Protein AF-A0A356KIG5-F1 (afdb_monomer_lite)

Foldseek 3Di:
DVVQDLVPDFLCNVCVVVVHDSVVSCVVPVGSVSVVVVVVVVVVVVVVVVVVVVVVVVVVVVVVPPD

pLDDT: mean 89.15, std 14.33, range [38.88, 98.19]

Sequence (67 aa):
MAERGYERSSVAAVARAAGLSPGLVHYHFPAKRSILLRLIDYLADGLVERLEGRLAQLEAPGDRLAA

Radius of gyration: 19.33 Å; chains: 1; bounding box: 34×22×58 Å

Structure (mmCIF, N/CA/C/O backbone):
data_AF-A0A356KIG5-F1
#
_entry.id   AF-A0A356KIG5-F1
#
loop_
_atom_site.group_PDB
_atom_site.id
_atom_site.type_symbol
_atom_site.label_atom_id
_atom_site.label_alt_id
_atom_site.label_comp_id
_atom_site.label_asym_id
_atom_site.label_entity_id
_atom_site.label_seq_id
_atom_site.pdbx_PDB_ins_code
_atom_site.Cartn_x
_atom_site.Cartn_y
_atom_site.Cartn_z
_atom_site.occupancy
_atom_site.B_iso_or_equiv
_atom_site.auth_seq_id
_atom_site.auth_comp_id
_atom_site.auth_asym_id
_atom_site.auth_atom_id
_atom_site.pdbx_PDB_model_num
ATOM 1 N N . MET A 1 1 ? -10.008 0.521 -2.863 1.00 84.69 1 MET A N 1
ATOM 2 C CA . MET A 1 1 ? -9.852 1.989 -3.025 1.00 84.69 1 MET A CA 1
ATOM 3 C C . MET A 1 1 ? -10.325 2.470 -4.388 1.00 84.69 1 MET A C 1
ATOM 5 O O . MET A 1 1 ? -11.043 3.458 -4.414 1.00 84.69 1 MET A O 1
ATOM 9 N N . ALA A 1 2 ? -10.003 1.764 -5.477 1.00 87.25 2 ALA A N 1
ATOM 10 C CA . ALA A 1 2 ? -10.485 2.090 -6.824 1.00 87.25 2 ALA A CA 1
ATOM 11 C C . ALA A 1 2 ? -12.019 2.255 -6.911 1.00 87.25 2 ALA A C 1
ATOM 13 O O . ALA A 1 2 ? -12.497 3.245 -7.440 1.00 87.25 2 ALA A O 1
ATOM 14 N N . GLU A 1 3 ? -12.789 1.351 -6.297 1.00 88.62 3 GLU A N 1
ATOM 15 C CA . GLU A 1 3 ? -14.262 1.367 -6.381 1.00 88.62 3 GLU A CA 1
ATOM 16 C C . GLU A 1 3 ? -14.945 2.506 -5.608 1.00 88.62 3 GLU A C 1
ATOM 18 O O . GLU A 1 3 ? -16.009 2.980 -5.990 1.00 88.62 3 GLU A O 1
ATOM 23 N N . ARG A 1 4 ? -14.382 2.919 -4.465 1.00 86.56 4 ARG A N 1
ATOM 24 C CA . ARG A 1 4 ? -15.068 3.811 -3.506 1.00 86.56 4 ARG A CA 1
ATOM 25 C C . ARG A 1 4 ? -14.366 5.152 -3.319 1.00 86.56 4 ARG A C 1
ATOM 27 O O . ARG A 1 4 ? -14.928 6.021 -2.658 1.00 86.56 4 ARG A O 1
ATOM 34 N N . GLY A 1 5 ? -13.187 5.332 -3.908 1.00 92.19 5 GLY A N 1
ATOM 35 C CA . GLY A 1 5 ? -12.300 6.464 -3.665 1.00 92.19 5 GLY A CA 1
ATOM 36 C C . GLY A 1 5 ? -11.503 6.320 -2.365 1.00 92.19 5 GLY A C 1
ATOM 37 O O . GLY A 1 5 ? -11.852 5.541 -1.473 1.00 92.19 5 GLY A O 1
ATOM 38 N N . TYR A 1 6 ? -10.409 7.077 -2.258 1.00 93.56 6 TYR A N 1
ATOM 39 C CA . TYR A 1 6 ? -9.530 7.043 -1.088 1.00 93.56 6 TYR A CA 1
ATOM 40 C C . TYR A 1 6 ? -10.254 7.502 0.180 1.00 93.56 6 TYR A C 1
ATOM 42 O O . TYR A 1 6 ? -10.203 6.800 1.191 1.00 93.56 6 TYR A O 1
ATOM 50 N N . GLU A 1 7 ? -10.981 8.622 0.124 1.00 94.25 7 GLU A N 1
ATOM 51 C CA . GLU A 1 7 ? -11.627 9.205 1.305 1.00 94.25 7 GLU A CA 1
ATOM 52 C C . GLU A 1 7 ? -12.635 8.262 1.957 1.00 94.25 7 GLU A C 1
ATOM 54 O O . GLU A 1 7 ? -12.538 7.993 3.153 1.00 94.25 7 GLU A O 1
ATOM 59 N N . ARG A 1 8 ? -13.512 7.642 1.161 1.00 93.06 8 ARG A N 1
ATOM 60 C CA . ARG A 1 8 ? -14.527 6.699 1.660 1.00 93.06 8 ARG A CA 1
ATOM 61 C C . ARG A 1 8 ? -13.987 5.296 1.957 1.00 93.06 8 ARG A C 1
ATOM 63 O O . ARG A 1 8 ? -14.738 4.433 2.404 1.00 93.06 8 ARG A O 1
ATOM 70 N N . SER A 1 9 ? -12.708 5.037 1.693 1.00 94.19 9 SER A N 1
ATOM 71 C CA . SER A 1 9 ? -12.057 3.785 2.078 1.00 94.19 9 SER A CA 1
ATOM 72 C C . SER A 1 9 ? -11.563 3.861 3.525 1.00 94.19 9 SER A C 1
ATOM 74 O O . SER A 1 9 ? -11.249 4.934 4.038 1.00 94.19 9 SER A O 1
ATOM 76 N N . SER A 1 10 ? -11.423 2.707 4.173 1.00 94.50 10 SER A N 1
ATOM 77 C CA . SER A 1 10 ? -10.823 2.572 5.506 1.00 94.50 10 SER A CA 1
ATOM 78 C C . SER A 1 10 ? -9.903 1.354 5.565 1.00 94.50 10 SER A C 1
ATOM 80 O O . SER A 1 10 ? -10.014 0.459 4.726 1.00 94.50 10 SER A O 1
ATOM 82 N N . VAL A 1 11 ? -9.010 1.304 6.559 1.00 94.62 11 VAL A N 1
ATOM 83 C CA . VAL A 1 11 ? -8.138 0.136 6.796 1.00 94.62 11 VAL A CA 1
ATOM 84 C C . VAL A 1 11 ? -8.979 -1.122 7.023 1.00 94.62 11 VAL A C 1
ATOM 86 O O . VAL A 1 11 ? -8.727 -2.150 6.408 1.00 94.62 11 VAL A O 1
ATOM 89 N N . ALA A 1 12 ? -10.058 -1.020 7.803 1.00 94.12 12 ALA A N 1
ATOM 90 C CA . ALA A 1 12 ? -10.990 -2.124 8.024 1.00 94.12 12 ALA A CA 1
ATOM 91 C C . ALA A 1 12 ? -11.702 -2.582 6.736 1.00 94.12 12 ALA A C 1
ATOM 93 O O . ALA A 1 12 ? -11.901 -3.778 6.533 1.00 94.12 12 ALA A O 1
ATOM 94 N N . ALA A 1 13 ? -12.081 -1.655 5.847 1.00 94.44 13 ALA A N 1
ATOM 95 C CA . ALA A 1 13 ? -12.672 -2.018 4.559 1.00 94.44 13 ALA A CA 1
ATOM 96 C C . ALA A 1 13 ? -11.667 -2.748 3.656 1.00 94.44 13 ALA A C 1
ATOM 98 O O . ALA A 1 13 ? -12.045 -3.718 3.005 1.00 94.44 13 ALA A O 1
ATOM 99 N N . VAL A 1 14 ? -10.401 -2.317 3.658 1.00 94.12 14 VAL A N 1
ATOM 100 C CA . VAL A 1 14 ? -9.310 -3.001 2.948 1.00 94.12 14 VAL A CA 1
ATOM 101 C C . VAL A 1 14 ? -9.071 -4.394 3.535 1.00 94.12 14 VAL A C 1
ATOM 103 O O . VAL A 1 14 ? -9.023 -5.356 2.780 1.00 94.12 14 VAL A O 1
ATOM 106 N N . ALA A 1 15 ? -9.010 -4.522 4.863 1.00 95.69 15 ALA A N 1
ATOM 107 C CA . ALA A 1 15 ? -8.835 -5.805 5.541 1.00 95.69 15 ALA A CA 1
ATOM 108 C C . ALA A 1 15 ? -9.944 -6.802 5.177 1.00 95.69 15 ALA A C 1
ATOM 110 O O . ALA A 1 15 ? -9.650 -7.918 4.762 1.00 95.69 15 ALA A O 1
ATOM 111 N N . ARG A 1 16 ? -11.213 -6.370 5.224 1.00 95.50 16 ARG A N 1
ATOM 112 C CA . ARG A 1 16 ? -12.351 -7.206 4.806 1.00 95.50 16 ARG A CA 1
ATOM 113 C C . ARG A 1 16 ? -12.253 -7.646 3.350 1.00 95.50 16 ARG A C 1
ATOM 115 O O . ARG A 1 16 ? -12.474 -8.815 3.071 1.00 95.50 16 ARG A O 1
ATOM 122 N N . ALA A 1 17 ? -11.920 -6.729 2.441 1.00 94.56 17 ALA A N 1
ATOM 123 C CA . ALA A 1 17 ? -11.764 -7.060 1.026 1.00 94.56 17 ALA A CA 1
ATOM 124 C C . ALA A 1 17 ? -10.610 -8.050 0.781 1.00 94.56 17 ALA A C 1
ATOM 126 O O . ALA A 1 17 ? -10.691 -8.858 -0.135 1.00 94.56 17 ALA A O 1
ATOM 127 N N . ALA A 1 18 ? -9.568 -8.008 1.615 1.00 95.12 18 ALA A N 1
ATOM 128 C CA . ALA A 1 18 ? -8.432 -8.923 1.559 1.00 95.12 18 ALA A CA 1
ATOM 129 C C . ALA A 1 18 ? -8.649 -10.242 2.330 1.00 95.12 18 ALA A C 1
ATOM 131 O O . ALA A 1 18 ? -7.756 -11.083 2.339 1.00 95.12 18 ALA A O 1
ATOM 132 N N . GLY A 1 19 ? -9.787 -10.426 3.014 1.00 97.50 19 GLY A N 1
ATOM 133 C CA . GLY A 1 19 ? -10.016 -11.591 3.877 1.00 97.50 19 GLY A CA 1
ATOM 134 C C . GLY A 1 19 ? -9.119 -11.632 5.124 1.00 97.50 19 GLY A C 1
ATOM 135 O O . GLY A 1 19 ? -8.882 -12.702 5.677 1.00 97.50 19 GLY A O 1
ATOM 136 N N . LEU A 1 20 ? -8.607 -10.481 5.567 1.00 97.00 20 LEU A N 1
ATOM 137 C CA . LEU A 1 20 ? -7.689 -10.353 6.700 1.00 97.00 20 LEU A CA 1
ATOM 138 C C . LEU A 1 20 ? -8.371 -9.720 7.915 1.00 97.00 20 LEU A C 1
ATOM 140 O O . LEU A 1 20 ? -9.341 -8.964 7.802 1.00 97.00 20 LEU A O 1
ATOM 144 N N . SER A 1 21 ? -7.808 -9.964 9.099 1.00 96.62 21 SER A N 1
ATOM 145 C CA . SER A 1 21 ? -8.214 -9.234 10.298 1.00 96.62 21 SER A CA 1
ATOM 146 C C . SER A 1 21 ? -7.729 -7.773 10.230 1.00 96.62 21 SER A C 1
ATOM 148 O O . SER A 1 21 ? -6.618 -7.509 9.757 1.00 96.62 21 SER A O 1
ATOM 150 N N . PRO A 1 22 ? -8.507 -6.795 10.736 1.00 94.12 22 PRO A N 1
ATOM 151 C CA . PRO A 1 22 ? -8.061 -5.402 10.794 1.00 94.12 22 PRO A CA 1
ATOM 152 C C . PRO A 1 22 ? -6.762 -5.213 11.587 1.00 94.12 22 PRO A C 1
ATOM 154 O O . PRO A 1 22 ? -5.953 -4.368 11.219 1.00 94.12 22 PRO A O 1
ATOM 157 N N . GLY A 1 23 ? -6.547 -6.014 12.639 1.00 95.50 23 GLY A N 1
ATOM 158 C CA . GLY A 1 23 ? -5.330 -5.975 13.454 1.00 95.50 23 GLY A CA 1
ATOM 159 C C . GLY A 1 23 ? -4.076 -6.355 12.667 1.00 95.50 23 GLY A C 1
ATOM 160 O O . GLY A 1 23 ? -3.067 -5.664 12.767 1.00 95.50 23 GLY A O 1
ATOM 161 N N . LEU A 1 24 ? -4.158 -7.386 11.818 1.00 96.75 24 LEU A N 1
ATOM 162 C CA . LEU A 1 24 ? -3.044 -7.784 10.954 1.00 96.75 24 LEU A CA 1
ATOM 163 C C . LEU A 1 24 ? -2.706 -6.694 9.930 1.00 96.75 24 LEU A C 1
ATOM 165 O O . LEU A 1 24 ? -1.540 -6.381 9.715 1.00 96.75 24 LEU A O 1
ATOM 169 N N . VAL A 1 25 ? -3.717 -6.066 9.325 1.00 96.50 25 VAL A N 1
ATOM 170 C CA . VAL A 1 25 ? -3.469 -4.960 8.388 1.00 96.50 25 VAL A CA 1
ATOM 171 C C . VAL A 1 25 ? -2.878 -3.756 9.117 1.00 96.50 25 VAL A C 1
ATOM 173 O O . VAL A 1 25 ? -1.937 -3.162 8.606 1.00 96.50 25 VAL A O 1
ATOM 176 N N . HIS A 1 26 ? -3.366 -3.422 10.315 1.00 94.56 26 HIS A N 1
ATOM 177 C CA . HIS A 1 26 ? -2.808 -2.332 11.120 1.00 94.56 26 HIS A CA 1
ATOM 178 C C . HIS A 1 26 ? -1.365 -2.578 11.567 1.00 94.56 26 HIS A C 1
ATOM 180 O O . HIS A 1 26 ? -0.601 -1.619 11.653 1.00 94.56 26 HIS A O 1
ATOM 186 N N . TYR A 1 27 ? -0.987 -3.836 11.807 1.00 96.00 27 TYR A N 1
ATOM 187 C CA . TYR A 1 27 ? 0.390 -4.212 12.121 1.00 96.00 27 TYR A CA 1
ATOM 188 C C . TYR A 1 27 ? 1.360 -3.839 10.988 1.00 96.00 27 TYR A C 1
ATOM 190 O O . TYR A 1 27 ? 2.426 -3.290 11.249 1.00 96.00 27 TYR A O 1
ATOM 198 N N . HIS A 1 28 ? 0.975 -4.069 9.729 1.00 96.06 28 HIS A N 1
ATOM 199 C CA . HIS A 1 28 ? 1.796 -3.703 8.567 1.00 96.06 28 HIS A CA 1
ATOM 200 C C . HIS A 1 28 ? 1.612 -2.247 8.122 1.00 96.06 28 HIS A C 1
ATOM 202 O O . HIS A 1 28 ? 2.532 -1.632 7.586 1.00 96.06 28 HIS A O 1
ATOM 208 N N . PHE A 1 29 ? 0.417 -1.699 8.322 1.00 96.38 29 PHE A N 1
ATOM 209 C CA . PHE A 1 29 ? 0.010 -0.400 7.810 1.00 96.38 29 PHE A CA 1
ATOM 210 C C . PHE A 1 29 ? -0.621 0.437 8.925 1.00 96.38 29 PHE A C 1
ATOM 212 O O . PHE A 1 29 ? -1.832 0.351 9.161 1.00 96.38 29 PHE A O 1
ATOM 219 N N . PRO A 1 30 ? 0.155 1.317 9.580 1.00 93.06 30 PRO A N 1
ATOM 220 C CA . PRO A 1 30 ? -0.351 2.106 10.700 1.00 93.06 30 PRO A CA 1
ATOM 221 C C . PRO A 1 30 ? -1.482 3.062 10.289 1.00 93.06 30 PRO A C 1
ATOM 223 O O . PRO A 1 30 ? -2.332 3.406 11.107 1.00 93.06 30 PRO A O 1
ATOM 226 N N . ALA A 1 31 ? -1.542 3.468 9.014 1.00 93.44 31 ALA A N 1
ATOM 227 C CA . ALA A 1 31 ? -2.567 4.376 8.502 1.00 93.44 31 ALA A CA 1
ATOM 228 C C . ALA A 1 31 ? -3.035 4.018 7.085 1.00 93.44 31 ALA A C 1
ATOM 230 O O . ALA A 1 31 ? -2.270 3.509 6.268 1.00 93.44 31 ALA A O 1
ATOM 231 N N . LYS A 1 32 ? -4.263 4.422 6.725 1.00 94.62 32 LYS A N 1
ATOM 232 C CA . LYS A 1 32 ? -4.810 4.284 5.357 1.00 94.62 32 LYS A CA 1
ATOM 233 C C . LYS A 1 32 ? -3.880 4.865 4.279 1.00 94.62 32 LYS A C 1
ATOM 235 O O . LYS A 1 32 ? -3.785 4.309 3.190 1.00 94.62 32 LYS A O 1
ATOM 240 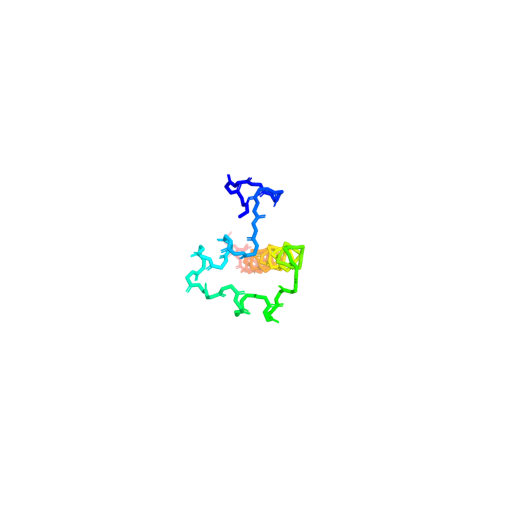N N . ARG A 1 33 ? -3.166 5.953 4.599 1.00 96.88 33 ARG A N 1
ATOM 241 C CA . ARG A 1 33 ? -2.173 6.577 3.711 1.00 96.88 33 ARG A CA 1
ATOM 242 C C . ARG A 1 33 ? -1.015 5.635 3.384 1.00 96.88 33 ARG A C 1
ATOM 244 O O . ARG A 1 33 ? -0.599 5.595 2.236 1.00 96.88 33 ARG A O 1
ATOM 251 N N . SER A 1 34 ? -0.529 4.868 4.361 1.00 97.12 34 SER A N 1
ATOM 252 C CA . SER A 1 34 ? 0.586 3.933 4.147 1.00 97.12 34 SER A CA 1
ATOM 253 C C . SER A 1 34 ? 0.226 2.825 3.152 1.00 97.12 34 SER A C 1
ATOM 255 O O . SER A 1 34 ? 1.037 2.492 2.297 1.00 97.12 34 SER A O 1
ATOM 257 N N . ILE A 1 35 ? -1.026 2.352 3.175 1.00 96.25 35 ILE A N 1
ATOM 258 C CA . ILE A 1 35 ? -1.554 1.410 2.176 1.00 96.25 35 ILE A CA 1
ATOM 259 C C . ILE A 1 35 ? -1.528 2.039 0.780 1.00 96.25 35 ILE A C 1
ATOM 261 O O . ILE A 1 35 ? -1.098 1.397 -0.172 1.00 96.25 35 ILE A O 1
ATOM 265 N N . LEU A 1 36 ? -1.984 3.292 0.651 1.00 96.25 36 LEU A N 1
ATOM 266 C CA . LEU A 1 36 ? -2.020 3.980 -0.640 1.00 96.25 36 LEU A CA 1
ATOM 267 C C . LEU A 1 36 ? -0.615 4.198 -1.209 1.00 96.25 36 LEU A C 1
ATOM 269 O O . LEU A 1 36 ? -0.406 3.929 -2.384 1.00 96.25 36 LEU A O 1
ATOM 273 N N . LEU A 1 37 ? 0.330 4.666 -0.391 1.00 97.31 37 LEU A N 1
ATOM 274 C CA . LEU A 1 37 ? 1.711 4.885 -0.830 1.00 97.31 37 LEU A CA 1
ATOM 275 C C . LEU A 1 37 ? 2.345 3.573 -1.298 1.00 97.31 37 LEU A C 1
ATOM 277 O O . LEU A 1 37 ? 2.790 3.488 -2.436 1.00 97.31 37 LEU A O 1
ATOM 281 N N . ARG A 1 38 ? 2.242 2.509 -0.490 1.00 97.31 38 ARG A N 1
ATOM 282 C CA . ARG A 1 38 ? 2.772 1.193 -0.864 1.00 97.31 38 ARG A CA 1
ATOM 283 C C . ARG A 1 38 ? 2.136 0.633 -2.137 1.00 97.31 38 ARG A C 1
ATOM 285 O O . ARG A 1 38 ? 2.812 -0.054 -2.901 1.00 97.31 38 ARG A O 1
ATOM 292 N N . LEU A 1 39 ? 0.843 0.895 -2.345 1.00 95.62 39 LEU A N 1
ATOM 293 C CA . LEU A 1 39 ? 0.131 0.524 -3.565 1.00 95.62 39 LEU A CA 1
ATOM 294 C C . LEU A 1 39 ? 0.656 1.299 -4.778 1.00 95.62 39 LEU A C 1
ATOM 296 O O . LEU A 1 39 ? 0.805 0.704 -5.837 1.00 95.62 39 LEU A O 1
ATOM 300 N N . ILE A 1 40 ? 0.931 2.598 -4.640 1.00 97.06 40 ILE A N 1
ATOM 301 C CA . ILE A 1 40 ? 1.514 3.404 -5.720 1.00 97.06 40 ILE A CA 1
ATOM 302 C C . ILE A 1 40 ? 2.887 2.851 -6.101 1.00 97.06 40 ILE A C 1
ATOM 304 O O . ILE A 1 40 ? 3.103 2.592 -7.282 1.00 97.06 40 ILE A O 1
ATOM 308 N N . ASP A 1 41 ? 3.752 2.591 -5.118 1.00 98.12 41 ASP A N 1
ATOM 309 C CA . ASP A 1 41 ? 5.080 2.011 -5.357 1.00 98.12 41 ASP A CA 1
ATOM 310 C C . ASP A 1 41 ? 4.960 0.665 -6.082 1.00 98.12 41 ASP A C 1
ATOM 312 O O . ASP A 1 41 ? 5.551 0.461 -7.133 1.00 98.12 41 ASP A O 1
ATOM 316 N N . TYR A 1 42 ? 4.078 -0.218 -5.598 1.00 97.44 42 TYR A N 1
ATOM 317 C CA . TYR A 1 42 ? 3.822 -1.518 -6.225 1.00 97.44 42 TYR A CA 1
ATOM 318 C C . TYR A 1 42 ? 3.381 -1.405 -7.694 1.00 97.44 42 TYR A C 1
ATOM 320 O O . TYR A 1 42 ? 3.810 -2.184 -8.545 1.00 97.44 42 TYR A O 1
ATOM 328 N N . LEU A 1 43 ? 2.506 -0.444 -8.004 1.00 97.38 43 LEU A N 1
ATOM 329 C CA . LEU A 1 43 ? 2.029 -0.227 -9.369 1.00 97.38 43 LEU A CA 1
ATOM 330 C C . LEU A 1 43 ? 3.118 0.360 -10.273 1.00 97.38 43 LEU A C 1
ATOM 332 O O . LEU A 1 43 ? 3.161 0.008 -11.454 1.00 97.38 43 LEU A O 1
ATOM 336 N N . ALA A 1 44 ? 3.960 1.244 -9.733 1.00 97.94 44 A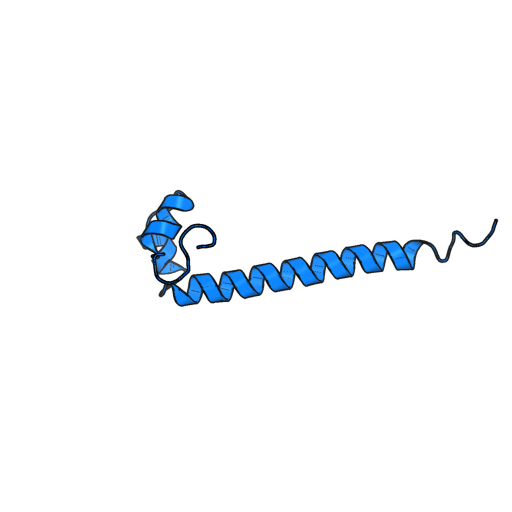LA A N 1
ATOM 337 C CA . ALA A 1 44 ? 5.096 1.820 -10.440 1.00 97.94 44 ALA A CA 1
ATOM 338 C C . ALA A 1 44 ? 6.141 0.744 -10.760 1.00 97.94 44 ALA A C 1
ATOM 340 O O . ALA A 1 44 ? 6.496 0.591 -11.928 1.00 97.94 44 ALA A O 1
ATOM 341 N N . ASP A 1 45 ? 6.531 -0.062 -9.770 1.00 98.19 45 ASP A N 1
ATOM 342 C CA . ASP A 1 45 ? 7.465 -1.182 -9.939 1.00 98.19 45 ASP A CA 1
ATOM 343 C C . ASP A 1 45 ? 6.966 -2.144 -11.022 1.00 98.19 45 ASP A C 1
ATOM 345 O O . ASP A 1 45 ? 7.661 -2.430 -11.995 1.00 98.19 45 ASP A O 1
ATOM 349 N N . GLY A 1 46 ? 5.700 -2.563 -10.927 1.00 98.06 46 GLY A N 1
ATOM 350 C CA . GLY A 1 46 ? 5.117 -3.456 -11.922 1.00 98.06 46 GLY A CA 1
ATOM 351 C C . GLY A 1 46 ? 4.984 -2.819 -13.308 1.00 98.06 46 GLY A C 1
ATOM 352 O O . GLY A 1 46 ? 4.884 -3.538 -14.300 1.00 98.06 46 GLY A O 1
ATOM 353 N N . LEU A 1 47 ? 4.907 -1.487 -13.424 1.00 97.94 47 LEU A N 1
ATOM 354 C CA . LEU A 1 47 ? 4.939 -0.805 -14.723 1.00 97.94 47 LEU A CA 1
ATOM 355 C C . LEU A 1 47 ? 6.345 -0.840 -15.320 1.00 97.94 47 LEU A C 1
ATOM 357 O O . LEU A 1 47 ? 6.470 -1.154 -16.503 1.00 97.94 47 LEU A O 1
ATOM 361 N N . VAL A 1 48 ? 7.367 -0.546 -14.516 1.00 97.31 48 VAL A N 1
ATOM 362 C CA . VAL A 1 48 ? 8.774 -0.607 -14.930 1.00 97.31 48 VAL A CA 1
ATOM 363 C C . VAL A 1 48 ? 9.115 -2.012 -15.415 1.00 97.31 48 VAL A C 1
ATOM 365 O O . VAL A 1 48 ? 9.521 -2.160 -16.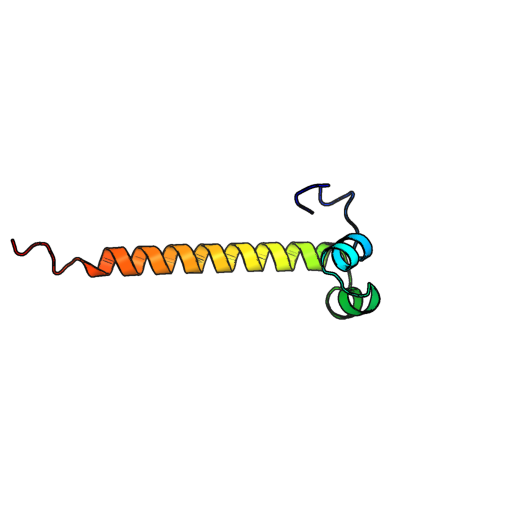563 1.00 97.31 48 VAL A O 1
ATOM 368 N N . GLU A 1 49 ? 8.804 -3.042 -14.629 1.00 97.75 49 GLU A N 1
ATOM 369 C CA . GLU A 1 49 ? 9.070 -4.442 -14.985 1.00 97.75 49 GLU A CA 1
ATOM 370 C C . GLU A 1 49 ? 8.398 -4.842 -16.314 1.00 97.75 49 GLU A C 1
ATOM 372 O O . GLU A 1 49 ? 8.997 -5.487 -17.177 1.00 97.75 49 GLU A O 1
ATOM 377 N N . ARG A 1 50 ? 7.153 -4.398 -16.542 1.00 96.75 50 ARG A N 1
ATOM 378 C CA . ARG A 1 50 ? 6.448 -4.633 -17.815 1.00 96.75 50 ARG A CA 1
ATOM 379 C C . ARG A 1 50 ? 7.110 -3.926 -18.996 1.00 96.75 50 ARG A C 1
ATOM 381 O O . ARG A 1 50 ? 7.090 -4.463 -20.104 1.00 96.75 50 ARG A O 1
ATOM 388 N N . LEU A 1 51 ? 7.631 -2.717 -18.799 1.00 96.50 51 LEU A N 1
ATOM 389 C CA . LEU A 1 51 ? 8.328 -1.976 -19.850 1.00 96.50 51 LEU A CA 1
ATOM 390 C C . LEU A 1 51 ? 9.681 -2.615 -20.162 1.00 96.50 51 LEU A C 1
ATOM 392 O O . LEU A 1 51 ? 9.966 -2.844 -21.335 1.00 96.50 51 LEU A O 1
ATOM 396 N N . GLU A 1 52 ? 10.456 -2.970 -19.141 1.00 95.62 52 GLU A N 1
ATOM 397 C CA . GLU A 1 52 ? 11.735 -3.673 -19.280 1.00 95.62 52 GLU A CA 1
ATOM 398 C C . GLU A 1 52 ? 11.561 -5.005 -20.008 1.00 95.62 52 GLU A C 1
ATOM 400 O O . GLU A 1 52 ? 12.252 -5.269 -20.991 1.00 95.62 52 GLU A O 1
ATOM 405 N N . GLY A 1 53 ? 10.561 -5.800 -19.617 1.00 94.44 53 GLY A N 1
ATOM 406 C CA . GLY A 1 53 ? 10.242 -7.048 -20.302 1.00 94.44 53 GLY A CA 1
ATOM 407 C C . GLY A 1 53 ? 9.923 -6.838 -21.785 1.00 94.44 53 GLY A C 1
ATOM 408 O O . GLY A 1 53 ? 10.396 -7.594 -22.629 1.00 94.44 53 GLY A O 1
ATOM 409 N N . ARG A 1 54 ? 9.168 -5.789 -22.137 1.00 93.62 54 ARG A N 1
ATOM 410 C CA . ARG A 1 54 ? 8.866 -5.469 -23.544 1.00 93.62 54 ARG A CA 1
ATOM 411 C C . ARG A 1 54 ? 10.088 -4.976 -24.313 1.00 93.62 54 ARG A C 1
ATOM 413 O O . ARG A 1 54 ? 10.238 -5.363 -25.467 1.00 93.62 54 ARG A O 1
ATOM 420 N N . LEU A 1 55 ? 10.930 -4.140 -23.709 1.00 91.62 55 LEU A N 1
ATOM 421 C CA . LEU A 1 55 ? 12.166 -3.663 -24.333 1.00 91.62 55 LEU A CA 1
ATOM 422 C C . LEU A 1 55 ? 13.119 -4.828 -24.611 1.00 91.62 55 LEU A C 1
ATOM 424 O O . LEU A 1 55 ? 13.587 -4.957 -25.738 1.00 91.62 55 LEU A O 1
ATOM 428 N N . ALA A 1 56 ? 13.280 -5.752 -23.663 1.00 90.81 56 ALA A N 1
ATOM 429 C CA . ALA A 1 56 ? 14.082 -6.956 -23.861 1.00 90.81 56 ALA A CA 1
ATOM 430 C C . ALA A 1 56 ? 13.583 -7.818 -25.041 1.00 90.81 56 ALA A C 1
ATOM 432 O O . ALA A 1 56 ? 14.382 -8.376 -25.787 1.00 90.81 56 ALA A O 1
ATOM 433 N N . GLN A 1 57 ? 12.264 -7.895 -25.270 1.00 86.31 57 GLN A N 1
ATOM 434 C CA . GLN A 1 57 ? 11.700 -8.586 -26.444 1.00 86.31 57 GLN A CA 1
ATOM 435 C C . GLN A 1 57 ? 11.965 -7.850 -27.771 1.00 86.31 57 GLN A C 1
ATOM 437 O O . GLN A 1 57 ? 11.979 -8.486 -28.824 1.00 86.31 57 GLN A O 1
ATOM 442 N N . LEU A 1 58 ? 12.146 -6.525 -27.739 1.00 79.12 58 LEU A N 1
ATOM 443 C CA . LEU A 1 58 ? 12.422 -5.685 -28.912 1.00 79.12 58 LEU A CA 1
ATOM 444 C C . LEU A 1 58 ? 13.911 -5.576 -29.244 1.00 79.12 58 LEU A C 1
ATOM 446 O O . LEU A 1 58 ? 14.241 -5.314 -30.394 1.00 79.12 58 LEU A O 1
ATOM 450 N N . GLU A 1 59 ? 14.797 -5.782 -28.274 1.00 65.50 59 GLU A N 1
ATOM 451 C CA . GLU A 1 59 ? 16.240 -5.931 -28.505 1.00 65.50 59 GLU A CA 1
ATOM 452 C C . GLU A 1 59 ? 16.586 -7.349 -29.003 1.00 65.50 59 GLU A C 1
ATOM 454 O O . GLU A 1 59 ? 17.563 -7.547 -29.722 1.00 65.50 59 GLU A O 1
ATOM 459 N N . ALA A 1 60 ? 15.729 -8.333 -28.707 1.00 61.38 60 ALA A N 1
ATOM 460 C CA . ALA A 1 60 ? 15.865 -9.724 -29.142 1.00 61.38 60 ALA A CA 1
ATOM 461 C C . ALA A 1 60 ? 15.636 -10.059 -30.648 1.00 61.38 60 ALA A C 1
ATOM 463 O O . ALA A 1 60 ? 15.810 -11.225 -31.002 1.00 61.38 60 ALA A O 1
ATOM 464 N N . PRO A 1 61 ? 15.287 -9.148 -31.584 1.00 54.47 61 PRO A N 1
ATOM 465 C CA . PRO A 1 61 ? 15.272 -9.424 -33.020 1.00 54.47 61 PRO A CA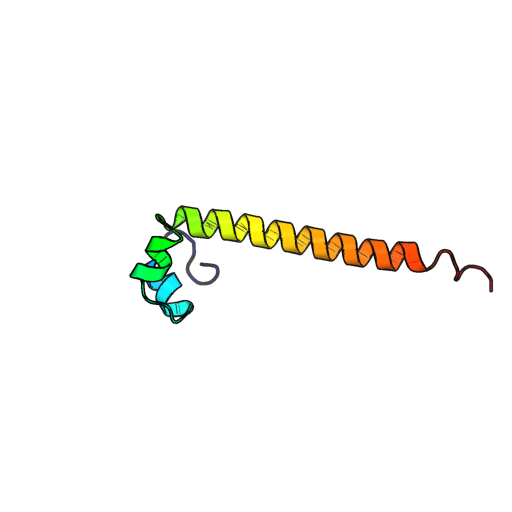 1
ATOM 466 C C . PRO A 1 61 ? 16.236 -8.536 -33.830 1.00 54.47 61 PRO A C 1
ATOM 468 O O . PRO A 1 61 ? 15.973 -8.267 -35.001 1.00 54.47 61 PRO A O 1
ATOM 471 N N . GLY A 1 62 ? 17.387 -8.153 -33.264 1.00 54.72 62 GLY A N 1
ATOM 472 C CA . GLY A 1 62 ? 18.559 -7.783 -34.076 1.00 54.72 62 GLY A CA 1
ATOM 473 C C . GLY A 1 62 ? 19.035 -8.918 -35.007 1.00 54.72 62 GLY A C 1
ATOM 474 O O . GLY A 1 62 ? 19.664 -8.650 -36.024 1.00 54.72 62 GLY A O 1
ATOM 475 N N . ASP A 1 63 ? 18.642 -10.167 -34.721 1.00 54.91 63 ASP A N 1
ATOM 476 C CA . ASP A 1 63 ? 18.979 -11.372 -35.498 1.00 54.91 63 ASP A CA 1
ATOM 477 C C . ASP A 1 63 ? 17.980 -11.734 -36.617 1.00 54.91 63 ASP A C 1
ATOM 479 O O . ASP A 1 63 ? 18.179 -12.721 -37.323 1.00 54.91 63 ASP A O 1
ATOM 483 N N . ARG A 1 64 ? 16.888 -10.976 -36.820 1.00 54.75 64 ARG A N 1
ATOM 484 C CA . ARG A 1 64 ? 15.885 -11.295 -37.868 1.00 54.75 64 ARG A CA 1
ATOM 485 C C . ARG A 1 64 ? 15.958 -10.440 -39.132 1.00 54.75 64 ARG A C 1
ATOM 487 O O . ARG A 1 64 ? 15.160 -10.656 -40.036 1.00 54.75 64 ARG A O 1
ATOM 494 N N . LEU A 1 65 ? 16.923 -9.528 -39.240 1.00 52.53 65 LEU A N 1
ATOM 495 C CA . LEU A 1 65 ? 17.174 -8.749 -40.465 1.00 52.53 65 LEU A CA 1
ATOM 496 C C . LEU A 1 65 ? 18.260 -9.374 -41.362 1.00 52.53 65 LEU A C 1
ATOM 498 O O . LEU A 1 65 ? 18.975 -8.671 -42.069 1.00 52.53 65 LEU A O 1
ATOM 502 N N . ALA A 1 66 ? 18.362 -10.705 -41.347 1.00 52.31 66 ALA A N 1
ATOM 503 C CA . ALA A 1 66 ? 19.084 -11.493 -42.341 1.00 52.31 66 ALA A CA 1
ATOM 504 C C . ALA A 1 66 ? 18.099 -12.441 -43.052 1.00 52.31 66 ALA A C 1
ATOM 506 O O . ALA A 1 66 ? 18.122 -13.652 -42.839 1.00 52.31 66 ALA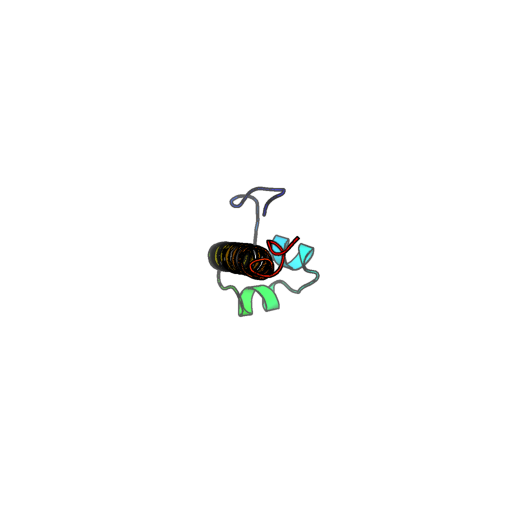 A O 1
ATOM 507 N N . ALA A 1 67 ? 17.189 -11.874 -43.848 1.00 38.88 67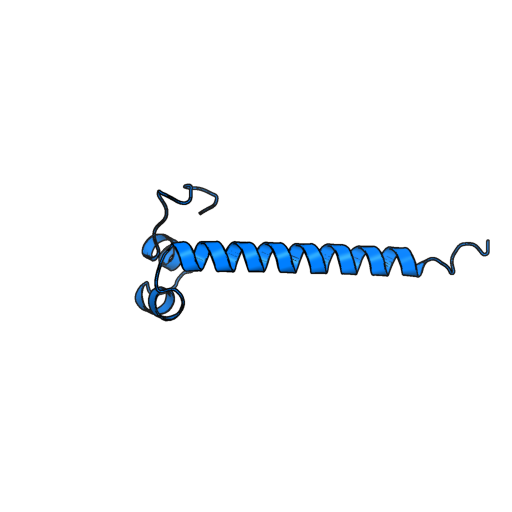 ALA A N 1
ATOM 508 C CA . ALA A 1 67 ? 16.388 -12.582 -44.848 1.00 38.88 67 ALA A CA 1
ATOM 509 C C . ALA A 1 67 ? 16.031 -11.622 -45.986 1.00 38.88 67 ALA A C 1
ATOM 511 O O . ALA A 1 67 ? 15.628 -10.478 -45.670 1.00 38.88 67 ALA A O 1
#

Secondary structure (DSSP, 8-state):
-TTT-STT--HHHHHHHTT--HHHHHHH-SSHHHHHHHHHHHHHHHHHHHHHHHHHHHHTTTTS---